Protein AF-A0A671KY14-F1 (afdb_monomer_lite)

Foldseek 3Di:
DPPVVVVVCCVVVPDDLVVLVVVCVVVVHDSVVSVVVVVVLVCLLLVCLVVVPDLVRSLVVVVVVVDDPVVSVVSSVVSVVCSVVSVVVVVVVDPPPPPCPDPVVVVVVVVVVVVVVVVVVVVVVPDPPPDDDDDDD

Secondary structure (DSSP, 8-state):
--THHHHHHHHHH---HHHHHHHHHHHTS-HHHHHHHHHHHHHHHHHHHHTT--HHHHHHHHHTTT--HHHHHHHHHHHHHHHHHHHHHHHHHS--------SHHHHHHHHHHHHHHHHHHHHHHS-----------

pLDDT: mean 71.08, std 20.37, range [34.31, 94.31]

Structure (mmCIF, N/CA/C/O backbone):
data_AF-A0A671KY14-F1
#
_entry.id   AF-A0A671KY14-F1
#
loop_
_atom_site.group_PDB
_atom_site.id
_atom_site.type_symbol
_atom_site.label_atom_id
_atom_site.label_alt_id
_atom_sit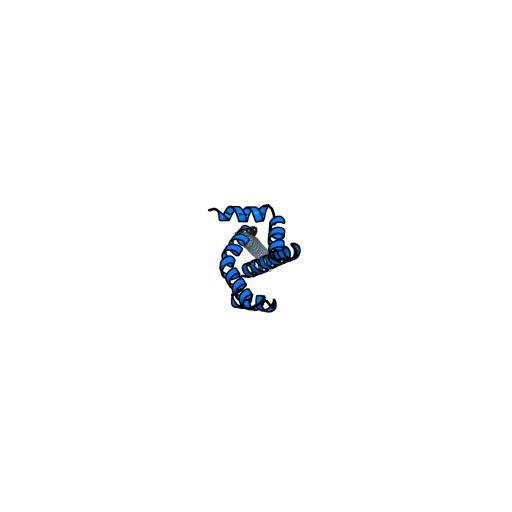e.label_comp_id
_atom_site.label_asym_id
_atom_site.label_entity_id
_atom_site.label_seq_id
_atom_site.pdbx_PDB_ins_code
_atom_site.Cartn_x
_atom_site.Cartn_y
_atom_site.Cartn_z
_atom_site.occupancy
_atom_site.B_iso_or_equiv
_atom_site.auth_seq_id
_atom_site.auth_comp_id
_atom_site.auth_asym_id
_atom_site.auth_atom_id
_atom_site.pdbx_PDB_model_num
ATOM 1 N N . LYS A 1 1 ? 4.293 25.423 -2.081 1.00 40.56 1 LYS A N 1
ATOM 2 C CA . LYS A 1 1 ? 5.334 25.157 -1.047 1.00 40.56 1 LYS A CA 1
ATOM 3 C C . LYS A 1 1 ? 4.771 24.731 0.331 1.00 40.56 1 LYS A C 1
ATOM 5 O O . LYS A 1 1 ? 5.556 24.568 1.251 1.00 40.56 1 LYS A O 1
ATOM 10 N N . HIS A 1 2 ? 3.459 24.491 0.495 1.00 35.91 2 HIS A N 1
ATOM 11 C CA . HIS A 1 2 ? 2.850 24.213 1.811 1.00 35.91 2 HIS A CA 1
ATOM 12 C C . HIS A 1 2 ? 2.781 22.711 2.194 1.00 35.91 2 HIS A C 1
ATOM 14 O O . HIS A 1 2 ? 2.807 22.387 3.375 1.00 35.91 2 HIS A O 1
ATOM 20 N N . ASN A 1 3 ? 2.815 21.782 1.224 1.00 42.28 3 ASN A N 1
ATOM 21 C CA . ASN A 1 3 ? 2.681 20.334 1.487 1.00 42.28 3 ASN A CA 1
ATOM 22 C C . ASN A 1 3 ? 3.943 19.638 2.032 1.00 42.28 3 ASN A C 1
ATOM 24 O O . ASN A 1 3 ? 3.839 18.635 2.732 1.00 42.28 3 ASN A O 1
ATOM 28 N N . HIS A 1 4 ? 5.142 20.172 1.780 1.00 45.16 4 HIS A N 1
ATOM 29 C CA . HIS A 1 4 ? 6.396 19.506 2.170 1.00 45.16 4 HIS A CA 1
ATOM 30 C C . HIS A 1 4 ? 6.639 19.487 3.695 1.00 45.16 4 HIS A C 1
ATOM 32 O O . HIS A 1 4 ? 7.347 18.625 4.221 1.00 45.16 4 HIS A O 1
ATOM 38 N N . ASN A 1 5 ? 6.025 20.422 4.426 1.00 43.94 5 ASN A N 1
ATOM 39 C CA . ASN A 1 5 ? 6.234 20.572 5.867 1.00 43.94 5 ASN A CA 1
ATOM 40 C C . ASN A 1 5 ? 5.407 19.577 6.695 1.00 43.94 5 ASN A C 1
ATOM 42 O O . ASN A 1 5 ? 5.826 19.195 7.787 1.00 43.94 5 ASN A O 1
ATOM 46 N N . HIS A 1 6 ? 4.259 19.126 6.181 1.00 50.31 6 HIS A N 1
ATOM 47 C CA . HIS A 1 6 ? 3.412 18.156 6.878 1.00 50.31 6 HIS A CA 1
ATOM 48 C C . HIS A 1 6 ? 3.996 16.738 6.830 1.00 50.31 6 HIS A C 1
ATOM 50 O O . HIS A 1 6 ? 4.052 16.073 7.864 1.00 50.31 6 HIS A O 1
ATOM 56 N N . TYR A 1 7 ? 4.532 16.323 5.678 1.00 47.06 7 TYR A N 1
ATOM 57 C CA . TYR A 1 7 ? 5.183 15.017 5.507 1.00 47.06 7 TYR A CA 1
ATOM 58 C C . TYR A 1 7 ? 6.389 14.832 6.434 1.00 47.06 7 TYR A C 1
ATOM 60 O O . TYR A 1 7 ? 6.488 13.836 7.149 1.00 47.06 7 TYR A O 1
ATOM 68 N N . ASN A 1 8 ? 7.263 15.841 6.513 1.00 45.41 8 ASN A N 1
ATOM 69 C CA . ASN A 1 8 ? 8.413 15.812 7.421 1.00 45.41 8 ASN A CA 1
ATOM 70 C C . ASN A 1 8 ? 8.008 15.741 8.901 1.00 45.41 8 ASN A C 1
ATOM 72 O O . ASN A 1 8 ? 8.744 15.190 9.717 1.00 45.41 8 ASN A O 1
ATOM 76 N N . LYS A 1 9 ? 6.845 16.291 9.271 1.00 46.91 9 LYS A N 1
ATOM 77 C CA . LYS A 1 9 ? 6.345 16.250 10.650 1.00 46.91 9 LYS A CA 1
ATOM 78 C C . LYS A 1 9 ? 5.817 14.863 11.023 1.00 46.91 9 LYS A C 1
ATOM 80 O O . LYS A 1 9 ? 6.030 14.454 12.158 1.00 46.91 9 LYS A O 1
ATOM 85 N N . PHE A 1 10 ? 5.196 14.147 10.086 1.00 54.25 10 PHE A N 1
ATOM 86 C CA . PHE A 1 10 ? 4.727 12.771 10.291 1.00 54.25 10 PHE A CA 1
ATOM 87 C C . PHE A 1 10 ? 5.904 11.797 10.450 1.00 54.25 10 PHE A C 1
ATOM 89 O O . PHE A 1 10 ? 5.952 11.038 11.412 1.00 54.25 10 PHE A O 1
ATOM 96 N N . LEU A 1 11 ? 6.921 11.919 9.587 1.00 51.75 11 LEU A N 1
ATOM 97 C CA . LEU A 1 11 ? 8.144 11.109 9.666 1.00 51.75 11 LEU A CA 1
ATOM 98 C C . LEU A 1 11 ? 8.949 11.354 10.956 1.00 51.75 11 LEU A C 1
ATOM 100 O O . LEU A 1 11 ? 9.601 10.443 11.450 1.00 51.75 11 LEU A O 1
ATOM 104 N N . LYS A 1 12 ? 8.908 12.574 11.518 1.00 48.09 12 LYS A N 1
ATOM 105 C CA . LYS A 1 12 ? 9.666 12.938 12.732 1.00 48.09 12 LYS A CA 1
ATOM 106 C C . LYS A 1 12 ? 8.915 12.750 14.052 1.00 48.09 12 LYS A C 1
ATOM 108 O O . LYS A 1 12 ? 9.568 12.588 15.076 1.00 48.09 12 LYS A O 1
ATOM 113 N N . LYS A 1 13 ? 7.580 12.856 14.070 1.00 51.62 13 LYS A N 1
ATOM 114 C CA . LYS A 1 13 ? 6.771 12.773 15.307 1.00 51.62 13 LYS A CA 1
ATOM 115 C C . LYS A 1 13 ? 5.987 11.468 15.456 1.00 51.62 13 LYS A C 1
ATOM 117 O O . LYS A 1 13 ? 5.381 11.276 16.504 1.00 51.62 13 LYS A O 1
ATOM 122 N N . GLY A 1 14 ? 6.011 10.590 14.453 1.00 57.28 14 GLY A N 1
ATOM 123 C CA . GLY A 1 14 ? 5.168 9.399 14.428 1.00 57.28 14 GLY A CA 1
ATOM 124 C C . GLY A 1 14 ? 3.694 9.745 14.209 1.00 57.28 14 GLY A C 1
ATOM 125 O O . GLY A 1 14 ? 3.327 10.907 13.997 1.00 57.28 14 GLY A O 1
ATOM 126 N N . SER A 1 15 ? 2.842 8.721 14.231 1.00 64.00 15 SER A N 1
ATOM 127 C CA . SER A 1 15 ? 1.413 8.915 13.999 1.00 64.00 15 SER A CA 1
ATOM 128 C C . SER A 1 15 ? 0.727 9.599 15.188 1.00 64.00 15 SER A C 1
ATOM 130 O O . SER A 1 15 ? 1.041 9.321 16.344 1.00 64.00 15 SER A O 1
ATOM 132 N N . ASN A 1 16 ? -0.198 10.526 14.916 1.00 69.44 16 ASN A N 1
ATOM 133 C CA . ASN A 1 16 ? -0.906 11.283 15.952 1.00 69.44 16 ASN A CA 1
ATOM 134 C C . ASN A 1 16 ? -2.204 10.551 16.350 1.00 69.44 16 ASN A C 1
ATOM 136 O O . ASN A 1 16 ? -3.164 10.605 15.576 1.00 69.44 16 ASN A O 1
ATOM 140 N N . PRO A 1 17 ? -2.289 9.946 17.551 1.00 74.62 17 PRO A N 1
ATOM 141 C CA . PRO A 1 17 ? -3.430 9.118 17.958 1.00 74.62 17 PRO A CA 1
ATOM 142 C C . PRO A 1 17 ? -4.771 9.866 17.928 1.00 74.62 17 PRO A C 1
ATOM 144 O O . PRO A 1 17 ? -5.799 9.284 17.593 1.00 74.62 17 PRO A O 1
ATOM 147 N N . LYS A 1 18 ? -4.763 11.191 18.132 1.00 80.25 18 LYS A N 1
ATOM 148 C CA . LYS A 1 18 ? -5.974 12.029 18.061 1.00 80.25 18 LYS A CA 1
ATOM 149 C C . LYS A 1 18 ? -6.638 12.036 16.679 1.00 80.25 18 LYS A C 1
ATOM 151 O O . LYS A 1 18 ? -7.833 12.300 16.569 1.00 80.25 18 LYS A O 1
ATOM 156 N N . ILE A 1 19 ? -5.868 11.799 15.613 1.00 84.44 19 ILE A N 1
ATOM 157 C CA . ILE A 1 19 ? -6.400 11.736 14.244 1.00 84.44 19 ILE A CA 1
ATOM 158 C C . ILE A 1 19 ? -7.183 10.434 14.056 1.00 84.44 19 ILE A C 1
ATOM 160 O O . ILE A 1 19 ? -8.282 10.464 13.500 1.00 84.44 19 ILE A O 1
ATOM 164 N N . TYR A 1 20 ? -6.655 9.322 14.572 1.00 85.75 20 TYR A N 1
ATOM 165 C CA . TYR A 1 20 ? -7.323 8.024 14.522 1.00 85.75 20 TYR A CA 1
ATOM 166 C C . TYR A 1 20 ? -8.599 8.015 15.358 1.00 85.75 20 TYR A C 1
ATOM 168 O O . TYR A 1 20 ? -9.637 7.611 14.846 1.00 85.75 20 TYR A O 1
ATOM 176 N N . GLU A 1 21 ? -8.575 8.576 16.569 1.00 86.50 21 GLU A N 1
ATOM 177 C CA . GLU A 1 21 ? -9.775 8.739 17.403 1.00 86.50 21 GLU A CA 1
ATOM 178 C C . GLU A 1 21 ? -10.862 9.572 16.701 1.00 86.50 21 GLU A C 1
ATOM 180 O O . GLU A 1 21 ? -12.048 9.230 16.717 1.00 86.50 21 GLU A O 1
ATOM 185 N N . GLY A 1 22 ? -10.465 10.666 16.040 1.00 89.12 22 GLY A N 1
ATOM 186 C CA . GLY A 1 22 ? -11.384 11.520 15.290 1.00 89.12 22 GLY A CA 1
ATOM 187 C C . GLY A 1 22 ? -12.027 10.811 14.094 1.00 89.12 22 GLY A C 1
ATOM 188 O O . GLY A 1 22 ? -13.217 11.007 13.837 1.00 89.12 22 GLY A O 1
ATOM 189 N N . ALA A 1 23 ? -11.262 9.991 13.372 1.00 87.38 23 ALA A N 1
ATOM 190 C CA . ALA A 1 23 ? -11.758 9.184 12.259 1.00 87.38 23 ALA A CA 1
ATOM 191 C C . ALA A 1 23 ? -12.640 8.021 12.743 1.00 87.38 23 ALA A C 1
ATOM 193 O O . ALA A 1 23 ? -13.728 7.823 12.209 1.00 87.38 23 ALA A O 1
ATOM 194 N N . ALA A 1 24 ? -12.225 7.330 13.803 1.00 91.25 24 ALA A N 1
ATOM 195 C CA . ALA A 1 24 ? -12.955 6.238 14.440 1.00 91.25 24 ALA A CA 1
ATOM 196 C C . ALA A 1 24 ? -14.365 6.661 14.857 1.00 91.25 24 ALA A C 1
ATOM 198 O O . ALA A 1 24 ? -15.340 5.988 14.527 1.00 91.25 24 ALA A O 1
ATOM 199 N N . ARG A 1 25 ? -14.500 7.849 15.464 1.00 91.94 25 ARG A N 1
ATOM 200 C CA . ARG A 1 25 ? -15.807 8.410 15.833 1.00 91.94 25 ARG A CA 1
ATOM 201 C C . ARG A 1 25 ? -16.706 8.700 14.627 1.00 91.94 25 ARG A C 1
ATOM 203 O O . ARG A 1 25 ? -17.917 8.566 14.740 1.00 91.94 25 ARG A O 1
ATOM 210 N N . LYS A 1 26 ? -16.141 9.119 13.489 1.00 93.12 26 LYS A N 1
ATOM 211 C CA . LYS A 1 26 ? -16.913 9.397 12.260 1.00 93.12 26 LYS A CA 1
ATOM 212 C C . LYS A 1 26 ? -17.352 8.122 11.548 1.00 93.12 26 LYS A C 1
ATOM 214 O O . LYS A 1 26 ? -18.440 8.084 10.992 1.00 93.12 26 LYS A O 1
ATOM 219 N N . LEU A 1 27 ? -16.485 7.117 11.553 1.00 89.81 27 LEU A N 1
ATOM 220 C CA . LEU A 1 27 ? -16.705 5.827 10.906 1.00 89.81 27 LEU A CA 1
ATOM 221 C C . LEU A 1 27 ? -17.454 4.837 11.811 1.00 89.81 27 LEU A C 1
ATOM 223 O O . LEU A 1 27 ? -17.830 3.767 11.352 1.00 89.81 27 LEU A O 1
ATOM 227 N N . ASN A 1 28 ? -17.682 5.202 13.077 1.00 92.00 28 ASN A N 1
ATOM 228 C CA . ASN A 1 28 ? -18.3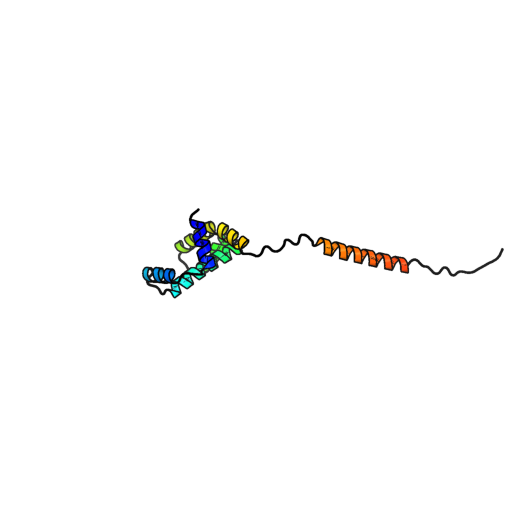02 4.367 14.104 1.00 92.00 28 ASN A CA 1
ATOM 229 C C . ASN A 1 28 ? -17.606 3.001 14.277 1.00 92.00 28 ASN A C 1
ATOM 231 O O . ASN A 1 28 ? -18.249 1.964 14.419 1.00 92.00 28 ASN A O 1
ATOM 235 N N . VAL A 1 29 ? -16.273 3.013 14.253 1.00 93.06 29 VAL A N 1
ATOM 236 C CA . VAL A 1 29 ? -15.402 1.843 14.459 1.00 93.06 29 VAL A CA 1
ATOM 237 C C . VAL A 1 29 ? -14.386 2.144 15.561 1.00 93.06 29 VAL A C 1
ATOM 239 O O . VAL A 1 29 ? -14.286 3.281 16.023 1.00 93.06 29 VAL A O 1
ATOM 242 N N . SER A 1 30 ? -13.615 1.149 16.002 1.00 92.44 30 SER A N 1
ATOM 243 C CA . SER A 1 30 ? -12.562 1.383 16.995 1.00 92.44 30 SER A CA 1
ATOM 244 C C . SER A 1 30 ? -11.387 2.165 16.390 1.00 92.44 30 SER A C 1
ATOM 246 O O . SER A 1 30 ? -11.075 2.049 15.202 1.00 92.44 30 SER A O 1
ATOM 248 N N . SER A 1 31 ? -10.695 2.953 17.221 1.00 88.00 31 SER A N 1
ATOM 249 C CA . SER A 1 31 ? -9.454 3.632 16.809 1.00 88.00 31 SER A CA 1
ATOM 250 C C . SER A 1 31 ? -8.386 2.642 16.356 1.00 88.00 31 SER A C 1
ATOM 252 O O . SER A 1 31 ? -7.612 2.942 15.452 1.00 88.00 31 SER A O 1
ATOM 254 N N . GLU A 1 32 ? -8.376 1.455 16.956 1.00 88.12 32 GLU A N 1
ATOM 255 C CA . GLU A 1 32 ? -7.488 0.362 16.586 1.00 88.12 32 GLU A CA 1
ATOM 256 C C . GLU A 1 32 ? -7.769 -0.136 15.163 1.00 88.12 32 GLU A C 1
ATOM 258 O O . GLU A 1 32 ? -6.837 -0.273 14.375 1.00 88.12 32 GLU A O 1
ATOM 263 N N . SER A 1 33 ? -9.033 -0.334 14.779 1.00 85.75 33 SER A N 1
ATOM 264 C CA . SER A 1 33 ? -9.386 -0.745 13.414 1.00 85.75 33 SER A CA 1
ATOM 265 C C . SER A 1 33 ? -8.988 0.302 12.373 1.00 85.75 33 SER A C 1
ATOM 267 O O . SER A 1 33 ? -8.504 -0.053 11.300 1.00 85.75 33 SER A O 1
ATOM 269 N N . VAL A 1 34 ? -9.136 1.594 12.689 1.00 88.56 34 VAL A N 1
ATOM 270 C CA . VAL A 1 34 ? -8.672 2.678 11.804 1.00 88.56 34 VAL A CA 1
ATOM 271 C C . VAL A 1 34 ? -7.155 2.651 11.663 1.00 88.56 34 VAL A C 1
ATOM 273 O O . VAL A 1 34 ? -6.646 2.773 10.551 1.00 88.56 34 VAL A O 1
ATOM 276 N N . GLN A 1 35 ? -6.434 2.480 12.772 1.00 85.25 35 GLN A N 1
ATOM 277 C CA . GLN A 1 35 ? -4.978 2.410 12.757 1.00 85.25 35 GLN A CA 1
ATOM 278 C C . GLN A 1 35 ? -4.488 1.238 11.898 1.00 85.25 35 GLN A C 1
ATOM 280 O O . GLN A 1 35 ? -3.696 1.460 10.986 1.00 85.25 35 GLN A O 1
ATOM 285 N N . HIS A 1 36 ? -5.014 0.031 12.121 1.00 86.00 36 HIS A N 1
ATOM 286 C CA . HIS A 1 36 ? -4.661 -1.151 11.331 1.00 86.00 36 HIS A CA 1
ATOM 287 C C . HIS A 1 36 ? -4.999 -0.979 9.846 1.00 86.00 36 HIS A C 1
ATOM 289 O O . HIS A 1 36 ? -4.210 -1.366 8.987 1.00 86.00 36 HIS A O 1
ATOM 295 N N . GLY A 1 37 ? -6.136 -0.352 9.526 1.00 86.38 37 GLY A N 1
ATOM 296 C CA . GLY A 1 37 ? -6.499 -0.045 8.142 1.00 86.38 37 GLY A CA 1
ATOM 297 C C . GLY A 1 37 ? -5.494 0.895 7.471 1.00 86.38 37 GLY A C 1
ATOM 298 O O . GLY A 1 37 ? -5.042 0.635 6.358 1.00 86.38 37 GLY A O 1
ATOM 299 N N . VAL A 1 38 ? -5.089 1.964 8.163 1.00 86.94 38 VAL A N 1
ATOM 300 C CA . VAL A 1 38 ? -4.088 2.915 7.654 1.00 86.94 38 VAL A CA 1
ATOM 301 C C . VAL A 1 38 ? -2.717 2.254 7.503 1.00 86.94 38 VAL A C 1
ATOM 303 O O . VAL A 1 38 ? -2.058 2.456 6.484 1.00 86.94 38 VAL A O 1
ATOM 306 N N . GLU A 1 39 ? -2.289 1.450 8.476 1.00 84.31 39 GLU A N 1
ATOM 307 C CA . GLU A 1 39 ? -1.016 0.723 8.427 1.00 84.31 39 GLU A CA 1
ATOM 308 C C . GLU A 1 39 ? -0.990 -0.308 7.293 1.00 84.31 39 GLU A C 1
ATOM 310 O O . GLU A 1 39 ? -0.006 -0.374 6.556 1.00 84.31 39 GLU A O 1
ATOM 315 N N . GLY A 1 40 ? -2.086 -1.045 7.089 1.00 86.94 40 GLY A N 1
ATOM 316 C CA . GLY A 1 40 ? -2.231 -1.993 5.985 1.00 86.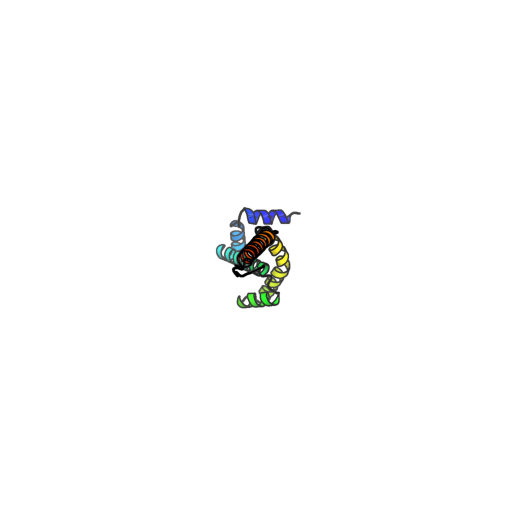94 40 GLY A CA 1
ATOM 317 C C . GLY A 1 40 ? -2.147 -1.315 4.617 1.00 86.94 40 GLY A C 1
ATOM 318 O O . GLY A 1 40 ? -1.395 -1.765 3.753 1.00 86.94 40 GLY A O 1
ATOM 319 N N . LEU A 1 41 ? -2.843 -0.187 4.433 1.00 89.12 41 LEU A N 1
ATOM 320 C CA . LEU A 1 41 ? -2.771 0.602 3.196 1.00 89.12 41 LEU A CA 1
ATOM 321 C C . LEU A 1 41 ? -1.375 1.188 2.968 1.00 89.12 41 LEU A C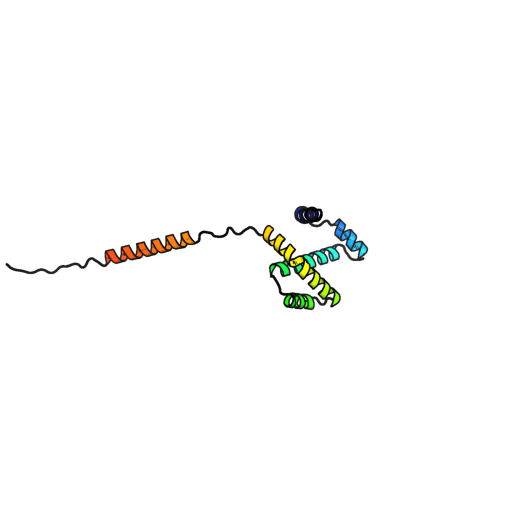 1
ATOM 323 O O . LEU A 1 41 ? -0.854 1.143 1.853 1.00 89.12 41 LEU A O 1
ATOM 327 N N . MET A 1 42 ? -0.748 1.710 4.025 1.00 86.94 42 MET A N 1
ATOM 328 C CA . MET A 1 42 ? 0.618 2.222 3.963 1.00 86.94 42 MET A CA 1
ATOM 329 C C . MET A 1 42 ? 1.592 1.120 3.539 1.00 86.94 42 MET A C 1
ATOM 331 O O . MET A 1 42 ? 2.419 1.351 2.654 1.00 86.94 42 MET A O 1
ATOM 335 N N . TYR A 1 43 ? 1.483 -0.068 4.136 1.00 87.81 43 TYR A N 1
ATOM 336 C CA . TYR A 1 43 ? 2.323 -1.214 3.808 1.00 87.81 43 TYR A CA 1
ATOM 337 C C . TYR A 1 43 ? 2.120 -1.664 2.359 1.00 87.81 43 TYR A C 1
ATOM 339 O O . TYR A 1 43 ? 3.088 -1.709 1.601 1.00 87.81 43 TYR A O 1
ATOM 347 N N . LEU A 1 44 ? 0.870 -1.901 1.945 1.00 90.19 44 LEU A N 1
ATOM 348 C CA . LEU A 1 44 ? 0.521 -2.337 0.591 1.00 90.19 44 LEU A CA 1
ATOM 349 C C . LEU A 1 44 ? 1.105 -1.401 -0.475 1.00 90.19 44 LEU A C 1
ATOM 351 O O . LEU A 1 44 ? 1.794 -1.848 -1.394 1.00 90.19 44 LEU A O 1
ATOM 355 N N . LEU A 1 45 ? 0.863 -0.095 -0.343 1.00 88.75 45 LEU A N 1
ATOM 356 C CA . LEU A 1 45 ? 1.309 0.897 -1.324 1.00 88.75 45 LEU A CA 1
ATOM 357 C C . LEU A 1 45 ? 2.831 1.065 -1.322 1.00 88.75 45 LEU A C 1
ATOM 359 O O . LEU A 1 45 ? 3.434 1.240 -2.386 1.00 88.75 45 LEU A O 1
ATOM 363 N N . THR A 1 46 ? 3.460 0.999 -0.147 1.00 86.06 46 THR A N 1
ATOM 364 C CA . THR A 1 46 ? 4.918 1.121 -0.016 1.00 86.06 46 THR A CA 1
ATOM 365 C C . THR A 1 46 ? 5.625 -0.082 -0.621 1.00 86.06 46 THR A C 1
ATOM 367 O O . THR A 1 46 ? 6.519 0.098 -1.452 1.00 86.06 46 THR A O 1
ATOM 370 N N . GLU A 1 47 ? 5.206 -1.298 -0.269 1.00 88.88 47 GLU A N 1
ATOM 371 C CA . GLU A 1 47 ? 5.837 -2.526 -0.754 1.00 88.88 47 GLU A CA 1
ATOM 372 C C . GLU A 1 47 ? 5.618 -2.687 -2.267 1.00 88.88 47 GLU A C 1
ATOM 374 O O . GLU A 1 47 ? 6.573 -2.934 -3.005 1.00 88.88 47 GLU A O 1
ATOM 379 N N . SER A 1 48 ? 4.415 -2.384 -2.769 1.00 88.75 48 SER A N 1
ATOM 380 C CA . SER A 1 48 ? 4.122 -2.396 -4.215 1.00 88.75 48 SER A CA 1
ATOM 381 C C . SER A 1 48 ? 4.947 -1.371 -4.998 1.00 88.75 48 SER A C 1
ATOM 383 O O . SER A 1 48 ? 5.378 -1.614 -6.130 1.00 88.75 48 SER A O 1
ATOM 385 N N . SER A 1 49 ? 5.193 -0.198 -4.405 1.00 87.88 49 SER A N 1
ATOM 386 C CA . SER A 1 49 ? 6.019 0.848 -5.023 1.00 87.88 49 SER A CA 1
ATOM 387 C C . SER A 1 49 ? 7.499 0.482 -5.029 1.00 87.88 49 SER A C 1
ATOM 389 O O . SER A 1 49 ? 8.195 0.786 -6.002 1.00 87.88 49 SER A O 1
ATOM 391 N N . LYS A 1 50 ? 7.970 -0.173 -3.964 1.00 85.44 50 LYS A N 1
ATOM 392 C CA . LYS A 1 50 ? 9.340 -0.671 -3.806 1.00 85.44 50 LYS A CA 1
ATOM 393 C C . LYS A 1 50 ? 9.652 -1.801 -4.786 1.00 85.44 50 LYS A C 1
ATOM 395 O O . LYS A 1 50 ? 10.723 -1.790 -5.382 1.00 85.44 50 LYS A O 1
ATOM 400 N N . LEU A 1 51 ? 8.711 -2.722 -4.987 1.00 88.00 51 LEU A N 1
ATOM 401 C CA . LEU A 1 51 ? 8.835 -3.845 -5.923 1.00 88.00 51 LEU A CA 1
ATOM 402 C C . LEU A 1 51 ? 8.562 -3.459 -7.384 1.00 88.00 51 LEU A C 1
ATOM 404 O O . LEU A 1 51 ? 8.736 -4.283 -8.276 1.00 88.00 51 LEU A O 1
ATOM 408 N N . THR A 1 52 ? 8.155 -2.212 -7.653 1.00 87.56 52 THR A N 1
ATOM 409 C CA . THR A 1 52 ? 7.816 -1.732 -9.007 1.00 87.56 52 THR A CA 1
ATOM 410 C C . THR A 1 52 ? 6.822 -2.643 -9.733 1.00 87.56 52 THR A C 1
ATOM 412 O O . THR A 1 52 ? 6.958 -2.887 -10.928 1.00 87.56 52 THR A O 1
ATOM 415 N N . ILE A 1 53 ? 5.828 -3.131 -8.989 1.00 90.31 53 ILE A N 1
ATOM 416 C CA . ILE A 1 53 ? 4.803 -4.059 -9.480 1.00 90.31 53 ILE A CA 1
ATOM 417 C C . ILE A 1 53 ? 4.064 -3.443 -10.682 1.00 90.31 53 ILE A C 1
ATOM 419 O O . ILE A 1 53 ? 3.840 -2.226 -10.731 1.00 90.31 53 ILE A O 1
ATOM 423 N N . SER A 1 54 ? 3.732 -4.259 -11.686 1.00 93.12 54 SER A N 1
ATOM 424 C CA . SER A 1 54 ? 2.949 -3.785 -12.829 1.00 93.12 54 SER A CA 1
ATOM 425 C C . SER A 1 54 ? 1.499 -3.492 -12.418 1.00 93.12 54 SER A C 1
ATOM 427 O O . SER A 1 54 ? 1.049 -3.861 -11.339 1.00 93.12 54 SER A O 1
ATOM 429 N N . GLU A 1 55 ? 0.753 -2.787 -13.264 1.00 91.94 55 GLU A N 1
ATOM 430 C CA . GLU A 1 55 ? -0.668 -2.521 -13.006 1.00 91.94 55 GLU A CA 1
ATOM 431 C C . GLU A 1 55 ? -1.489 -3.813 -12.906 1.00 91.94 55 GLU A C 1
ATOM 433 O O . GLU A 1 55 ? -2.290 -3.948 -11.984 1.00 91.94 55 GLU A O 1
ATOM 438 N N . VAL A 1 56 ? -1.223 -4.772 -13.796 1.00 92.75 56 VAL A N 1
ATOM 439 C CA . VAL A 1 56 ? -1.896 -6.078 -13.820 1.00 92.75 56 VAL A CA 1
ATOM 440 C C . VAL A 1 56 ? -1.564 -6.870 -12.557 1.00 92.75 56 VAL A C 1
ATOM 442 O O . VAL A 1 56 ? -2.463 -7.296 -11.841 1.00 92.75 56 VAL A O 1
ATOM 445 N N . ASP A 1 57 ? -0.279 -6.965 -12.211 1.00 92.56 57 ASP A N 1
ATOM 446 C CA . ASP A 1 57 ? 0.156 -7.702 -11.020 1.00 92.56 57 ASP A CA 1
ATOM 447 C C . ASP A 1 57 ? -0.382 -7.067 -9.720 1.00 92.56 57 ASP A C 1
ATOM 449 O O . ASP A 1 57 ? -0.653 -7.761 -8.737 1.00 92.56 57 ASP A O 1
ATOM 453 N N . PHE A 1 58 ? -0.549 -5.738 -9.691 1.00 93.00 58 PHE A N 1
ATOM 454 C CA . PHE A 1 58 ? -1.151 -5.042 -8.554 1.00 93.00 58 PHE A CA 1
ATOM 455 C C . PHE A 1 58 ? -2.648 -5.346 -8.442 1.00 93.00 58 PHE A C 1
ATOM 457 O O . PHE A 1 58 ? -3.123 -5.626 -7.342 1.00 93.00 58 PHE A O 1
ATOM 464 N N . GLN A 1 59 ? -3.384 -5.326 -9.559 1.00 92.50 59 GLN A N 1
ATOM 465 C CA . GLN A 1 59 ? -4.796 -5.718 -9.585 1.00 92.50 59 GLN A CA 1
ATOM 466 C C . GLN A 1 59 ? -4.974 -7.151 -9.076 1.00 92.50 59 GLN A C 1
ATOM 468 O O . GLN A 1 59 ? -5.767 -7.365 -8.160 1.00 92.50 59 GLN A O 1
ATOM 473 N N . ASP A 1 60 ? -4.181 -8.099 -9.578 1.00 91.56 60 ASP A N 1
ATOM 474 C CA . ASP A 1 60 ? -4.223 -9.501 -9.146 1.00 91.56 60 ASP A CA 1
ATOM 475 C C . ASP A 1 60 ? -3.929 -9.650 -7.648 1.00 91.56 60 ASP A C 1
ATOM 477 O O . ASP A 1 60 ? -4.621 -10.380 -6.935 1.00 91.56 60 ASP A O 1
ATOM 481 N N . SER A 1 61 ? -2.953 -8.893 -7.138 1.00 90.44 61 SER A N 1
ATOM 482 C CA . SER A 1 61 ? -2.602 -8.891 -5.712 1.00 90.44 61 SER A CA 1
ATOM 483 C C . SER A 1 61 ? -3.743 -8.383 -4.824 1.00 90.44 61 SER A C 1
ATOM 485 O O . SER A 1 61 ? -3.961 -8.909 -3.732 1.00 90.44 61 SER A O 1
ATOM 487 N N . VAL A 1 62 ? -4.476 -7.360 -5.271 1.00 91.81 62 VAL A N 1
ATOM 488 C CA . VAL A 1 62 ? -5.576 -6.757 -4.503 1.00 91.81 62 VAL A CA 1
ATOM 489 C C . VAL A 1 62 ? -6.870 -7.569 -4.629 1.00 91.81 62 VAL A C 1
ATOM 491 O O . VAL A 1 62 ? -7.630 -7.640 -3.664 1.00 91.81 62 VAL A O 1
ATOM 494 N N . LEU A 1 63 ? -7.104 -8.249 -5.757 1.00 90.50 63 LEU A N 1
ATOM 495 C CA . LEU A 1 63 ? -8.276 -9.114 -5.953 1.00 90.50 63 LEU A CA 1
ATOM 496 C C . LEU A 1 63 ? -8.373 -10.220 -4.889 1.00 90.50 63 LEU A C 1
ATOM 498 O O . LEU A 1 63 ? -9.469 -10.527 -4.418 1.00 90.50 63 LEU A O 1
ATOM 502 N N . VAL A 1 64 ? -7.235 -10.760 -4.442 1.00 90.75 64 VAL A N 1
ATOM 503 C CA . VAL A 1 64 ? -7.166 -11.780 -3.376 1.00 90.75 64 VAL A CA 1
ATOM 504 C C . VAL A 1 64 ? -7.692 -11.262 -2.028 1.00 90.75 64 VAL A C 1
ATOM 506 O O . VAL A 1 64 ? -8.128 -12.053 -1.194 1.00 90.75 64 VAL A O 1
ATOM 509 N N . LEU A 1 65 ? -7.708 -9.943 -1.810 1.00 88.06 65 LEU A N 1
ATOM 510 C CA . LEU A 1 65 ? -8.183 -9.329 -0.564 1.00 88.06 65 LEU A CA 1
ATOM 511 C C . LEU A 1 65 ? -9.718 -9.308 -0.446 1.00 88.06 65 LEU A C 1
ATOM 513 O O . LEU A 1 65 ? -10.237 -9.001 0.626 1.00 88.06 65 LEU A O 1
ATOM 517 N N . GLY A 1 66 ? -10.449 -9.643 -1.518 1.00 89.06 66 GLY A N 1
ATOM 518 C CA . GLY A 1 66 ? -11.911 -9.772 -1.492 1.00 89.06 66 GLY A CA 1
ATOM 519 C C . GLY A 1 66 ? -12.667 -8.446 -1.345 1.00 89.06 66 GLY A C 1
ATOM 520 O O . GLY A 1 66 ? -13.815 -8.433 -0.905 1.00 89.06 66 GLY A O 1
ATOM 521 N N . PHE A 1 67 ? -12.030 -7.325 -1.682 1.00 90.56 67 PHE A N 1
ATOM 522 C CA . PHE A 1 67 ? -12.664 -6.009 -1.706 1.00 90.56 67 PHE A CA 1
ATOM 523 C C . PHE A 1 67 ? -13.607 -5.840 -2.905 1.00 90.56 67 PHE A C 1
ATOM 525 O O . PHE A 1 67 ? -13.529 -6.576 -3.891 1.00 90.56 67 PHE A O 1
ATOM 532 N N . SER A 1 68 ? -14.491 -4.840 -2.830 1.00 92.25 68 SER A N 1
ATOM 533 C CA . SER A 1 68 ? -15.362 -4.485 -3.952 1.00 92.25 68 SER A CA 1
ATOM 534 C C . SER A 1 68 ? -14.554 -3.995 -5.157 1.00 92.25 68 SER A C 1
ATOM 536 O O . SER A 1 68 ? -13.472 -3.426 -5.015 1.00 92.25 68 SER A O 1
ATOM 538 N N . GLU A 1 69 ? -15.111 -4.169 -6.355 1.00 90.50 69 GLU A N 1
ATOM 539 C CA . GLU A 1 69 ? -14.477 -3.736 -7.606 1.00 90.50 69 GLU A CA 1
ATOM 540 C C . GLU A 1 69 ? -14.185 -2.226 -7.618 1.00 90.50 69 GLU A C 1
ATOM 542 O O . GLU A 1 69 ? -13.106 -1.802 -8.025 1.00 90.50 69 GLU A O 1
ATOM 547 N N . GLU A 1 70 ? -15.100 -1.420 -7.070 1.00 93.12 70 GLU A N 1
ATOM 548 C CA . GLU A 1 70 ? -14.913 0.025 -6.895 1.00 93.12 70 GLU A CA 1
ATOM 549 C C . GLU A 1 70 ? -13.698 0.347 -6.011 1.00 93.12 70 GLU A C 1
ATOM 551 O O . GLU A 1 70 ? -12.885 1.209 -6.352 1.00 93.12 70 GLU A O 1
ATOM 556 N N . LEU A 1 71 ? -13.532 -0.371 -4.894 1.00 91.19 71 LEU A N 1
ATOM 557 C CA . LEU A 1 71 ? -12.401 -0.158 -3.994 1.00 91.19 71 LEU A CA 1
ATOM 558 C C . LEU A 1 71 ? -11.084 -0.612 -4.638 1.00 91.19 71 LEU A C 1
ATOM 560 O O . LEU A 1 71 ? -10.068 0.062 -4.481 1.00 91.19 71 LEU A O 1
ATOM 564 N N . ASN A 1 72 ? -11.103 -1.700 -5.410 1.00 92.62 72 ASN A N 1
ATOM 565 C CA . ASN A 1 72 ? -9.935 -2.178 -6.154 1.00 92.62 72 ASN A CA 1
ATOM 566 C C . ASN A 1 72 ? -9.488 -1.163 -7.209 1.00 92.62 72 ASN A C 1
ATOM 568 O O . ASN A 1 72 ? -8.297 -0.859 -7.306 1.00 92.62 72 ASN A O 1
ATOM 572 N N . ALA A 1 73 ? -10.438 -0.585 -7.948 1.00 92.31 73 ALA A N 1
ATOM 573 C CA . ALA A 1 73 ? -10.163 0.474 -8.913 1.00 92.31 73 ALA A CA 1
ATOM 574 C C . ALA A 1 73 ? -9.570 1.719 -8.231 1.00 92.31 73 ALA A C 1
ATOM 576 O O . ALA A 1 73 ? -8.578 2.276 -8.709 1.00 92.31 73 ALA A O 1
ATOM 577 N N . LEU A 1 74 ? -10.114 2.111 -7.075 1.00 94.31 74 LEU A N 1
ATOM 578 C CA . LEU A 1 74 ? -9.600 3.239 -6.298 1.00 94.31 74 LEU A CA 1
ATOM 579 C C . LEU A 1 74 ? -8.179 2.982 -5.769 1.00 94.31 74 LEU A C 1
ATOM 581 O O . LEU A 1 74 ? -7.326 3.868 -5.834 1.00 94.31 74 LEU A O 1
ATOM 585 N N . LEU A 1 75 ? -7.902 1.774 -5.270 1.00 93.56 75 LEU A N 1
ATOM 586 C CA . LEU A 1 75 ? -6.570 1.381 -4.798 1.00 93.56 75 LEU A CA 1
ATOM 587 C C . LEU A 1 75 ? -5.544 1.397 -5.929 1.00 93.56 75 LEU A C 1
ATOM 589 O O . LEU A 1 75 ? -4.422 1.872 -5.733 1.00 93.56 75 LEU A O 1
ATOM 593 N N . LEU A 1 76 ? -5.929 0.924 -7.113 1.00 93.62 76 LEU A N 1
ATOM 594 C CA . LEU A 1 76 ? -5.072 0.973 -8.287 1.00 93.62 76 LEU A CA 1
ATOM 595 C C . LEU A 1 76 ? -4.771 2.413 -8.706 1.00 93.62 76 LEU A C 1
ATOM 597 O O . LEU A 1 76 ? -3.608 2.754 -8.938 1.00 93.62 76 LEU A O 1
ATOM 601 N N . GLN A 1 77 ? -5.792 3.268 -8.765 1.00 94.06 77 GLN A N 1
ATOM 602 C CA . GLN A 1 77 ? -5.608 4.682 -9.082 1.00 94.06 77 GLN A CA 1
ATOM 603 C C . GLN A 1 77 ? -4.637 5.336 -8.090 1.00 94.06 77 GLN A C 1
ATOM 605 O O . GLN A 1 77 ? -3.657 5.970 -8.493 1.00 94.06 77 GLN A O 1
ATOM 610 N N . LEU A 1 78 ? -4.854 5.109 -6.792 1.00 92.38 78 LEU A N 1
ATOM 611 C CA . LEU A 1 78 ? -3.999 5.631 -5.732 1.00 92.38 78 LEU A CA 1
ATOM 612 C C . LEU A 1 78 ? -2.549 5.143 -5.881 1.00 92.38 78 LEU A C 1
ATOM 614 O O . LEU A 1 78 ? -1.613 5.932 -5.728 1.00 92.38 78 LEU A O 1
ATOM 618 N N . TYR A 1 79 ? -2.346 3.869 -6.225 1.00 92.12 79 TYR A N 1
ATOM 619 C CA . TYR A 1 79 ? -1.023 3.318 -6.507 1.00 92.12 79 TYR A CA 1
ATOM 620 C C . TYR A 1 79 ? -0.348 4.023 -7.694 1.00 92.12 79 TYR A C 1
ATOM 622 O O . TYR A 1 79 ? 0.793 4.482 -7.575 1.00 92.12 79 TYR A O 1
ATOM 630 N N . LEU A 1 80 ? -1.033 4.153 -8.832 1.00 91.69 80 LEU A N 1
ATOM 631 C CA . LEU A 1 80 ? -0.463 4.738 -10.050 1.00 91.69 80 LEU A CA 1
ATOM 632 C C . LEU A 1 80 ? -0.068 6.208 -9.873 1.00 91.69 80 LEU A C 1
ATOM 634 O O . LEU A 1 80 ? 0.994 6.616 -10.364 1.00 91.69 80 LEU A O 1
ATOM 638 N N . GLU A 1 81 ? -0.882 6.972 -9.145 1.00 91.56 81 GLU A N 1
ATOM 639 C CA . GLU A 1 81 ? -0.638 8.381 -8.833 1.00 91.56 81 GLU A CA 1
ATOM 640 C C . GLU A 1 81 ? 0.560 8.559 -7.887 1.00 91.56 81 GLU A C 1
ATOM 642 O O . GLU A 1 81 ? 1.427 9.403 -8.128 1.00 91.56 81 GLU A O 1
ATOM 647 N N . ASN A 1 82 ? 0.663 7.727 -6.844 1.00 87.62 82 ASN A N 1
ATOM 648 C CA . ASN A 1 82 ? 1.604 7.955 -5.742 1.00 87.62 82 ASN A CA 1
ATOM 649 C C . ASN A 1 82 ? 2.915 7.157 -5.852 1.00 87.62 82 ASN A C 1
ATOM 651 O O . ASN A 1 82 ? 3.919 7.548 -5.250 1.00 87.62 82 ASN A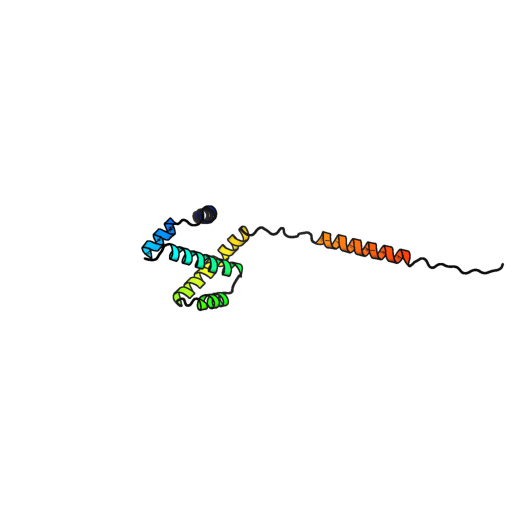 O 1
ATOM 655 N N . ARG A 1 83 ? 2.982 6.085 -6.659 1.00 87.38 83 ARG A N 1
ATOM 656 C CA . ARG A 1 83 ? 4.171 5.204 -6.747 1.00 87.38 83 ARG A CA 1
ATOM 657 C C . ARG A 1 83 ? 5.475 5.937 -7.060 1.00 87.38 83 ARG A C 1
ATOM 659 O O . ARG A 1 83 ? 6.543 5.531 -6.606 1.00 87.38 83 ARG A O 1
ATOM 666 N N . LYS A 1 84 ? 5.420 7.019 -7.848 1.00 85.69 84 LYS A N 1
ATOM 667 C CA . LYS A 1 84 ? 6.608 7.824 -8.185 1.00 85.69 84 LYS A CA 1
ATOM 668 C C . LYS A 1 84 ? 7.120 8.594 -6.968 1.00 85.69 84 LYS A C 1
ATOM 670 O O . LYS A 1 84 ? 8.323 8.585 -6.719 1.00 85.69 84 LYS A O 1
ATOM 675 N N . GLU A 1 85 ? 6.220 9.225 -6.219 1.00 84.31 85 GLU A N 1
ATOM 676 C CA . GLU A 1 85 ? 6.557 9.982 -5.010 1.00 84.31 85 GLU A CA 1
ATOM 677 C C . GLU A 1 85 ? 7.075 9.053 -3.910 1.00 84.31 85 GLU A C 1
ATOM 679 O O . GLU A 1 85 ? 8.142 9.303 -3.348 1.00 84.31 85 GLU A O 1
ATOM 684 N N . VAL A 1 86 ? 6.393 7.927 -3.676 1.00 84.00 86 VAL A N 1
ATOM 685 C CA . VAL A 1 86 ? 6.815 6.919 -2.692 1.00 84.00 86 VAL A CA 1
ATOM 686 C C . VAL A 1 86 ? 8.230 6.428 -2.995 1.00 84.00 86 VAL A C 1
ATOM 688 O O . VAL A 1 86 ? 9.081 6.432 -2.108 1.00 84.00 86 VAL A O 1
ATOM 691 N N . ARG A 1 87 ? 8.548 6.104 -4.256 1.00 83.62 87 ARG A N 1
ATOM 692 C CA . ARG A 1 87 ? 9.918 5.720 -4.640 1.00 83.62 87 ARG A CA 1
ATOM 693 C C . ARG A 1 87 ? 10.940 6.831 -4.429 1.00 83.62 87 ARG A C 1
ATOM 695 O O . ARG A 1 87 ? 12.035 6.543 -3.963 1.00 83.62 87 ARG A O 1
ATOM 702 N N . GLN A 1 88 ? 10.605 8.081 -4.749 1.00 83.31 88 GLN A N 1
ATOM 703 C CA . GLN A 1 88 ? 11.502 9.218 -4.508 1.00 83.31 88 GLN A CA 1
ATOM 704 C C . GLN A 1 88 ? 11.783 9.436 -3.017 1.00 83.31 88 GLN A C 1
ATOM 706 O O . GLN A 1 88 ? 12.862 9.900 -2.650 1.00 83.31 88 GLN A O 1
ATOM 711 N N . ILE A 1 89 ? 10.812 9.147 -2.152 1.00 81.62 89 ILE A N 1
ATOM 712 C CA . ILE A 1 89 ? 10.985 9.205 -0.700 1.00 81.62 89 ILE A CA 1
ATOM 713 C C . ILE A 1 89 ? 11.843 8.024 -0.236 1.00 81.62 89 ILE A C 1
ATOM 715 O O . ILE A 1 89 ? 12.835 8.238 0.458 1.00 81.62 89 ILE A O 1
ATOM 719 N N . LEU A 1 90 ? 11.535 6.803 -0.684 1.00 77.62 90 LEU A N 1
ATOM 720 C CA . LEU A 1 90 ? 12.320 5.605 -0.375 1.00 77.62 90 LEU A CA 1
ATOM 721 C C . LEU A 1 90 ? 13.783 5.744 -0.818 1.00 77.62 90 LEU A C 1
ATOM 723 O O . LEU A 1 90 ? 14.678 5.401 -0.053 1.00 77.62 90 LEU A O 1
ATOM 727 N N . SER A 1 91 ? 14.055 6.322 -1.992 1.00 79.31 91 SER A N 1
ATOM 728 C CA . SER A 1 91 ? 15.426 6.546 -2.472 1.00 79.31 91 SER A CA 1
ATOM 729 C C . SER A 1 91 ? 16.206 7.560 -1.632 1.00 79.31 91 SER A C 1
ATOM 731 O O . SER A 1 91 ? 17.428 7.516 -1.610 1.00 79.31 91 SER A O 1
ATOM 733 N N . LYS A 1 92 ? 15.516 8.493 -0.961 1.00 78.12 92 LYS A N 1
ATOM 734 C CA . LYS A 1 92 ? 16.134 9.458 -0.033 1.00 78.12 92 LYS A CA 1
ATOM 735 C C . LYS A 1 92 ? 16.360 8.869 1.360 1.00 78.12 92 LYS A C 1
ATOM 737 O O . LYS A 1 92 ? 17.187 9.389 2.100 1.00 78.12 92 LYS A O 1
ATOM 742 N N . LEU A 1 93 ? 15.585 7.847 1.726 1.00 67.75 93 LEU A N 1
ATOM 743 C CA . LEU A 1 93 ? 15.650 7.163 3.019 1.00 67.75 93 LEU A CA 1
ATOM 744 C C . LEU A 1 93 ? 16.607 5.967 3.002 1.00 67.75 93 LEU A C 1
ATOM 746 O O . LEU A 1 93 ? 17.163 5.623 4.042 1.00 67.75 93 LEU A O 1
ATOM 750 N N . ALA A 1 94 ? 16.807 5.337 1.843 1.00 62.97 94 ALA A N 1
ATOM 751 C CA . ALA A 1 94 ? 17.820 4.310 1.680 1.00 62.97 94 ALA A CA 1
ATOM 752 C C . ALA A 1 94 ? 19.211 4.941 1.874 1.00 62.97 94 ALA A C 1
ATOM 754 O O . ALA A 1 94 ? 19.489 5.979 1.264 1.00 62.97 94 ALA A O 1
ATOM 755 N N . PRO A 1 95 ? 20.102 4.348 2.692 1.00 55.81 95 PRO A N 1
ATOM 756 C CA . PRO A 1 95 ? 21.490 4.776 2.703 1.00 55.81 95 PRO A CA 1
ATOM 757 C C . PRO A 1 95 ? 22.008 4.650 1.273 1.00 55.81 95 PRO A C 1
ATOM 759 O O . PRO A 1 95 ? 21.859 3.594 0.653 1.00 55.81 95 PRO A O 1
ATOM 762 N N . SER A 1 96 ? 22.584 5.725 0.729 1.00 50.12 96 SER A N 1
ATOM 763 C CA . SER A 1 96 ? 23.339 5.616 -0.511 1.00 50.12 96 SER A CA 1
ATOM 764 C C . SER A 1 96 ? 24.395 4.551 -0.260 1.00 50.12 96 SER A C 1
ATOM 766 O O . SER A 1 96 ? 25.322 4.781 0.521 1.00 50.12 96 SER A O 1
ATOM 768 N N . LEU A 1 97 ? 24.240 3.375 -0.868 1.00 46.25 97 LEU A N 1
ATOM 769 C CA . LEU A 1 97 ? 25.339 2.433 -0.939 1.00 46.25 97 LEU A CA 1
ATOM 770 C C . LEU A 1 97 ? 26.486 3.250 -1.545 1.00 46.25 97 LEU A C 1
ATOM 772 O O . LEU A 1 97 ? 26.262 3.866 -2.598 1.00 46.25 97 LEU A O 1
ATOM 776 N N . PRO A 1 98 ? 27.654 3.382 -0.886 1.00 50.91 98 PRO A N 1
ATOM 777 C CA . PRO A 1 98 ? 28.789 3.983 -1.556 1.00 50.91 98 PRO A CA 1
ATOM 778 C C . PRO A 1 98 ? 28.924 3.212 -2.862 1.00 50.91 98 PRO A C 1
ATOM 780 O O . PRO A 1 98 ? 29.053 1.987 -2.850 1.00 50.91 98 PRO A O 1
ATOM 783 N N . HIS A 1 99 ? 28.759 3.912 -3.987 1.00 45.66 99 HIS A N 1
ATOM 784 C CA . HIS A 1 99 ? 29.015 3.313 -5.282 1.00 45.66 99 HIS A CA 1
ATOM 785 C C . HIS A 1 99 ? 30.436 2.779 -5.160 1.00 45.66 99 HIS A C 1
ATOM 787 O O . HIS A 1 99 ? 31.350 3.560 -4.886 1.00 45.66 99 HIS A O 1
ATOM 793 N N . TYR A 1 100 ? 30.614 1.460 -5.239 1.00 42.50 100 TYR A N 1
ATOM 794 C CA . TYR A 1 100 ? 31.936 0.853 -5.253 1.00 42.50 100 TYR A CA 1
ATOM 795 C C . TYR A 1 100 ? 32.618 1.347 -6.531 1.00 42.50 100 TYR A C 1
ATOM 797 O O . TYR A 1 100 ? 32.558 0.709 -7.573 1.00 42.50 100 TYR A O 1
ATOM 805 N N . HIS A 1 101 ? 33.237 2.524 -6.470 1.00 47.97 101 HIS A N 1
ATOM 806 C CA . HIS A 1 101 ? 33.983 3.111 -7.576 1.00 47.97 101 HIS A CA 1
ATOM 807 C C . HIS A 1 101 ? 35.390 2.520 -7.672 1.00 47.97 101 HIS A C 1
ATOM 809 O O . HIS A 1 101 ? 36.271 3.066 -8.323 1.00 47.97 101 HIS A O 1
ATOM 815 N N . ASN A 1 102 ? 35.641 1.417 -6.975 1.00 50.69 102 ASN A N 1
ATOM 816 C CA . ASN A 1 102 ? 36.929 0.774 -7.013 1.00 50.69 102 ASN A CA 1
ATOM 817 C C . ASN A 1 102 ? 36.762 -0.696 -6.620 1.00 50.69 102 ASN A C 1
ATOM 819 O O . ASN A 1 102 ? 36.842 -1.061 -5.449 1.00 50.69 102 ASN A O 1
ATOM 823 N N . LEU A 1 103 ? 36.446 -1.538 -7.603 1.00 49.62 103 LEU A N 1
ATOM 824 C CA . LEU A 1 103 ? 36.853 -2.947 -7.588 1.00 49.62 103 LEU A CA 1
ATOM 825 C C . LEU A 1 103 ? 38.154 -3.146 -8.389 1.00 49.62 103 LEU A C 1
ATOM 827 O O . LEU A 1 103 ? 38.731 -4.227 -8.330 1.00 49.62 103 LEU A O 1
ATOM 831 N N . GLU A 1 104 ? 38.659 -2.099 -9.059 1.00 53.22 104 GLU A N 1
ATOM 832 C CA . GLU A 1 104 ? 39.942 -2.094 -9.779 1.00 53.22 104 GLU A CA 1
ATOM 833 C C . GLU A 1 104 ? 41.107 -2.464 -8.847 1.00 53.22 104 GLU A C 1
ATOM 835 O O . GLU A 1 104 ? 41.961 -3.261 -9.219 1.00 53.22 104 GLU A O 1
ATOM 840 N N . TRP A 1 105 ? 41.096 -2.016 -7.582 1.00 50.38 105 TRP A N 1
ATOM 841 C CA . TRP A 1 105 ? 42.140 -2.393 -6.615 1.00 50.38 105 TRP A CA 1
ATOM 842 C C . TRP A 1 105 ? 42.184 -3.896 -6.307 1.00 50.38 105 TRP A C 1
ATOM 844 O O . TRP A 1 105 ? 43.241 -4.411 -5.944 1.00 50.38 105 TRP A O 1
ATOM 854 N N . ARG A 1 106 ? 41.061 -4.620 -6.444 1.00 51.78 106 ARG A N 1
ATOM 855 C CA . ARG A 1 106 ? 41.057 -6.085 -6.299 1.00 51.78 106 ARG A CA 1
ATOM 856 C C . ARG A 1 106 ? 41.586 -6.770 -7.551 1.00 51.78 106 ARG A C 1
ATOM 858 O O . ARG A 1 106 ? 42.242 -7.802 -7.423 1.00 51.78 106 ARG A O 1
ATOM 865 N N . LEU A 1 107 ? 41.358 -6.181 -8.725 1.00 54.28 107 LEU A N 1
ATOM 866 C CA . LEU A 1 107 ? 41.918 -6.682 -9.975 1.00 54.28 107 LEU A CA 1
ATOM 867 C C . LEU A 1 107 ? 43.438 -6.481 -10.014 1.00 54.28 107 LEU A C 1
ATOM 869 O O . LEU A 1 107 ? 44.164 -7.439 -10.250 1.00 54.28 107 LEU A O 1
ATOM 873 N N . ASP A 1 108 ? 43.932 -5.286 -9.687 1.00 54.72 108 ASP A N 1
ATOM 874 C CA . ASP A 1 108 ? 45.362 -4.962 -9.752 1.00 54.72 108 ASP A CA 1
ATOM 875 C C . ASP A 1 108 ? 46.212 -5.776 -8.770 1.00 54.72 108 ASP A C 1
ATOM 877 O O . ASP A 1 108 ? 47.328 -6.184 -9.099 1.00 54.72 108 ASP A O 1
ATOM 881 N N . VAL A 1 109 ? 45.698 -6.058 -7.568 1.00 56.75 109 VAL A N 1
ATOM 882 C CA . VAL A 1 109 ? 46.400 -6.916 -6.599 1.00 56.75 109 VAL A CA 1
ATOM 883 C C . VAL A 1 109 ? 46.429 -8.365 -7.085 1.00 56.75 109 VAL A C 1
ATOM 885 O O . VAL A 1 109 ? 47.472 -9.013 -6.998 1.00 56.75 109 VAL A O 1
ATOM 888 N N . GLN A 1 110 ? 45.329 -8.870 -7.649 1.00 55.00 110 GLN A N 1
ATOM 889 C CA . GLN A 1 110 ? 45.256 -10.251 -8.128 1.00 55.00 110 GLN A CA 1
ATOM 890 C C . GLN A 1 110 ? 46.058 -10.470 -9.419 1.00 55.00 110 GLN A C 1
ATOM 892 O O . GLN A 1 110 ? 46.747 -11.482 -9.545 1.00 55.00 110 GLN A O 1
ATOM 897 N N . VAL A 1 111 ? 46.056 -9.501 -10.336 1.00 58.69 111 VAL A N 1
ATOM 898 C CA . VAL A 1 111 ? 46.881 -9.512 -11.553 1.00 58.69 111 VAL A CA 1
ATOM 899 C C . VAL A 1 111 ? 48.364 -9.401 -11.194 1.00 58.69 111 VAL A C 1
ATOM 901 O O . VAL A 1 111 ? 49.171 -10.163 -11.720 1.00 58.69 111 VAL A O 1
ATOM 904 N N . ARG A 1 112 ? 48.746 -8.543 -10.237 1.00 53.44 112 ARG A N 1
ATOM 905 C CA . ARG A 1 112 ? 50.145 -8.423 -9.791 1.00 53.44 112 ARG A CA 1
ATOM 906 C C . ARG A 1 112 ? 50.649 -9.669 -9.065 1.00 53.44 112 ARG A C 1
ATOM 908 O O . ARG A 1 112 ? 51.787 -10.057 -9.305 1.00 53.44 112 ARG A O 1
ATOM 915 N N . LEU A 1 113 ? 49.817 -10.306 -8.234 1.00 56.41 113 LEU A N 1
ATOM 916 C CA . LEU A 1 113 ? 50.131 -11.599 -7.612 1.00 56.41 113 LEU A CA 1
ATOM 917 C C . LEU A 1 113 ? 50.261 -12.705 -8.667 1.00 56.41 113 LEU A C 1
ATOM 919 O O . LEU A 1 113 ? 51.213 -13.474 -8.638 1.00 56.41 113 LEU A O 1
ATOM 923 N N . SER A 1 114 ? 49.353 -12.768 -9.641 1.00 56.53 114 SER A N 1
ATOM 924 C CA . SER A 1 114 ? 49.439 -13.764 -10.715 1.00 56.53 114 SER A CA 1
ATOM 925 C C . SER A 1 114 ? 50.708 -13.594 -11.556 1.00 56.53 114 SER A C 1
ATOM 927 O O . SER A 1 114 ? 51.366 -14.584 -11.863 1.00 56.53 114 SER A O 1
ATOM 929 N N . LEU A 1 115 ? 51.078 -12.351 -11.889 1.00 57.06 115 LEU A N 1
ATOM 930 C CA . LEU A 1 115 ? 52.286 -12.035 -12.659 1.00 57.06 115 LEU A CA 1
ATOM 931 C C . LEU A 1 115 ? 53.580 -12.291 -11.865 1.00 57.06 115 LEU A C 1
ATOM 933 O O . LEU A 1 115 ? 54.592 -12.699 -12.441 1.00 57.06 115 LEU A O 1
ATOM 937 N N . SER A 1 116 ? 53.580 -12.080 -10.545 1.00 57.88 116 SER A N 1
ATOM 938 C CA . SER A 1 116 ? 54.738 -12.396 -9.695 1.00 57.88 116 SER A CA 1
ATOM 939 C C . SER A 1 116 ? 54.893 -13.899 -9.443 1.00 57.88 116 SER A C 1
ATOM 941 O O . SER A 1 116 ? 56.017 -14.398 -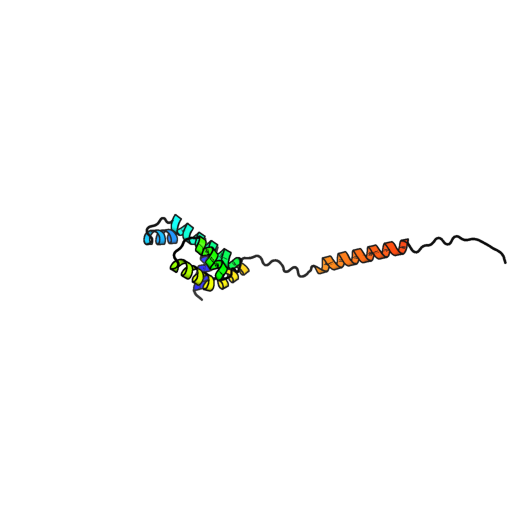9.399 1.00 57.88 116 SER A O 1
ATOM 943 N N . HIS A 1 117 ? 53.791 -14.649 -9.355 1.00 55.59 117 HIS A N 1
ATOM 944 C CA . HIS A 1 117 ? 53.834 -16.108 -9.257 1.00 55.59 117 HIS A CA 1
ATOM 945 C C . HIS A 1 117 ? 54.353 -16.764 -10.544 1.00 55.59 117 HIS A C 1
ATOM 947 O O . HIS A 1 117 ? 55.200 -17.650 -10.455 1.00 55.59 117 HIS A O 1
ATOM 953 N N . SER A 1 118 ? 53.939 -16.298 -11.728 1.00 54.00 118 SER A N 1
ATOM 954 C CA . SER A 1 118 ? 54.420 -16.849 -13.006 1.00 54.00 118 SER A CA 1
ATOM 955 C C . SER A 1 118 ? 55.890 -16.521 -13.301 1.00 54.00 118 SER A C 1
ATOM 957 O O . SER A 1 118 ? 56.583 -17.305 -13.943 1.00 54.00 118 SER A O 1
ATOM 959 N N . THR A 1 119 ? 56.401 -15.385 -12.813 1.00 50.50 119 THR A N 1
ATOM 960 C CA . THR A 1 119 ? 57.806 -14.982 -13.029 1.00 50.50 119 THR A CA 1
ATOM 961 C C . THR A 1 119 ? 58.793 -15.678 -12.088 1.00 50.50 119 THR A C 1
ATOM 963 O O . THR A 1 119 ? 59.955 -15.860 -12.454 1.00 50.50 119 THR A O 1
ATOM 966 N N . LEU A 1 120 ? 58.351 -16.115 -10.902 1.00 46.66 120 LEU A N 1
ATOM 967 C CA . LEU A 1 120 ? 59.167 -16.931 -9.995 1.00 46.66 120 LEU A CA 1
ATOM 968 C C . LEU A 1 120 ? 59.239 -18.400 -10.433 1.00 46.66 120 LEU A C 1
ATOM 970 O O . LEU A 1 120 ? 60.281 -19.030 -10.251 1.00 46.66 120 LEU A O 1
ATOM 974 N N . THR A 1 121 ? 58.181 -18.938 -11.046 1.00 45.28 121 THR A N 1
ATOM 975 C CA . THR A 1 121 ? 58.177 -20.322 -11.546 1.00 45.28 121 THR A CA 1
ATOM 976 C C . THR A 1 121 ? 59.013 -20.500 -12.811 1.00 45.28 121 THR A C 1
ATOM 978 O O . THR A 1 121 ? 59.696 -21.512 -12.927 1.00 45.28 121 THR A O 1
ATOM 981 N N . ASP A 1 122 ? 59.061 -19.511 -13.711 1.00 44.16 122 ASP A N 1
ATOM 982 C CA . ASP A 1 122 ? 59.904 -19.599 -14.917 1.00 44.16 122 ASP A CA 1
ATOM 983 C C . ASP A 1 122 ? 61.405 -19.511 -14.597 1.00 44.16 122 ASP A C 1
ATOM 985 O O . ASP A 1 122 ? 62.217 -20.224 -15.187 1.00 44.16 122 ASP A O 1
ATOM 989 N N . ARG A 1 123 ? 61.802 -18.706 -13.600 1.00 41.03 123 ARG A N 1
ATOM 990 C CA . ARG A 1 123 ? 63.222 -18.560 -13.226 1.00 41.03 123 ARG A CA 1
ATOM 991 C C . ARG A 1 123 ? 63.819 -19.757 -12.485 1.00 41.03 123 ARG A C 1
ATOM 993 O O . ARG A 1 123 ? 65.041 -19.845 -12.400 1.00 41.03 123 ARG A O 1
ATOM 1000 N N . LEU A 1 124 ? 62.997 -20.666 -11.959 1.00 44.69 124 LEU A N 1
ATOM 1001 C CA . LEU A 1 124 ? 63.474 -21.909 -11.340 1.00 44.69 124 LEU A CA 1
ATOM 1002 C C . LEU A 1 124 ? 63.532 -23.085 -12.330 1.00 44.69 124 LEU A C 1
ATOM 1004 O O . LEU A 1 124 ? 64.202 -24.072 -12.039 1.00 44.69 124 LEU A O 1
ATOM 1008 N N . ILE A 1 125 ? 62.885 -22.979 -13.499 1.00 51.69 125 ILE A N 1
ATOM 1009 C CA . ILE A 1 125 ? 62.867 -24.037 -14.525 1.00 51.69 125 ILE A CA 1
ATOM 1010 C C . ILE A 1 125 ? 63.948 -23.801 -15.600 1.00 51.69 125 ILE A C 1
ATOM 1012 O O . ILE A 1 125 ? 64.424 -24.754 -16.214 1.00 51.69 125 ILE A O 1
ATOM 1016 N N . THR A 1 126 ? 64.445 -22.570 -15.777 1.00 45.47 126 THR A N 1
ATOM 1017 C CA . THR A 1 126 ? 65.568 -22.277 -16.688 1.00 45.47 126 THR A CA 1
ATOM 1018 C C . THR A 1 126 ? 66.927 -22.318 -15.980 1.00 45.47 126 THR A C 1
ATOM 1020 O O . THR A 1 126 ? 67.646 -21.325 -15.935 1.00 45.47 126 THR A O 1
ATOM 1023 N N . ASN A 1 127 ? 67.300 -23.461 -15.414 1.00 45.00 127 ASN A N 1
ATOM 1024 C CA . ASN A 1 127 ? 68.711 -23.783 -15.192 1.00 45.00 127 ASN A CA 1
ATOM 1025 C C . ASN A 1 127 ? 68.914 -25.279 -15.461 1.00 45.00 127 ASN A C 1
ATOM 1027 O O . ASN A 1 127 ? 68.913 -26.083 -14.526 1.00 45.00 127 ASN A O 1
ATOM 1031 N N . PRO A 1 128 ? 69.062 -25.695 -16.733 1.00 42.94 128 PRO A N 1
ATOM 1032 C CA . PRO A 1 128 ? 69.564 -27.024 -17.011 1.00 42.94 128 PRO A CA 1
ATOM 1033 C C . PRO A 1 128 ? 71.027 -27.080 -16.559 1.00 42.94 128 PRO A C 1
ATOM 1035 O O . PRO A 1 128 ? 71.883 -26.339 -17.042 1.00 42.94 128 PRO A O 1
ATOM 1038 N N . LEU A 1 129 ? 71.296 -27.973 -15.608 1.00 48.12 129 LEU A N 1
ATOM 1039 C CA . LEU A 1 129 ? 72.620 -28.517 -15.334 1.00 48.12 129 LEU A CA 1
ATOM 1040 C C . LEU A 1 129 ? 73.223 -29.020 -16.654 1.00 48.12 129 LEU A C 1
ATOM 1042 O O . LEU A 1 129 ? 72.934 -30.132 -17.084 1.00 48.12 129 LEU A O 1
ATOM 1046 N N . HIS A 1 130 ? 74.075 -28.223 -17.297 1.00 42.62 130 HIS A N 1
ATOM 1047 C CA . HIS A 1 130 ? 74.988 -28.746 -18.307 1.00 42.62 130 HIS A CA 1
ATOM 1048 C C . HIS A 1 130 ? 76.233 -29.278 -17.596 1.00 42.62 130 HIS A C 1
ATOM 1050 O O . HIS A 1 130 ? 77.261 -28.617 -17.486 1.00 42.62 130 HIS A O 1
ATOM 1056 N N . SER A 1 131 ? 76.124 -30.505 -17.092 1.00 46.03 131 SER A N 1
ATOM 1057 C CA . SER A 1 131 ? 77.271 -31.396 -16.968 1.00 46.03 131 SER A CA 1
ATOM 1058 C C . SER A 1 131 ? 77.370 -32.196 -18.262 1.00 46.03 131 SER A C 1
ATOM 1060 O O . SER A 1 131 ? 76.497 -33.021 -18.511 1.00 46.03 131 SER A O 1
ATOM 1062 N N . THR A 1 132 ? 78.405 -31.999 -19.077 1.00 37.97 132 THR A N 1
ATOM 1063 C CA . THR A 1 132 ? 79.009 -33.095 -19.856 1.00 37.97 132 THR A CA 1
ATOM 1064 C C . THR A 1 132 ? 80.453 -32.729 -20.187 1.00 37.97 132 THR A C 1
ATOM 1066 O O . THR A 1 132 ? 80.737 -31.682 -20.760 1.00 37.97 132 THR A O 1
ATOM 1069 N N . SER A 1 133 ? 81.330 -33.613 -19.732 1.00 42.03 133 SER A N 1
ATOM 1070 C CA . SER A 1 133 ? 82.776 -33.682 -19.896 1.00 42.03 133 SER A CA 1
ATOM 1071 C C . SER A 1 133 ? 83.228 -34.009 -21.331 1.00 42.03 133 SER A C 1
ATOM 1073 O O . SER A 1 133 ? 82.403 -34.363 -22.169 1.00 42.03 133 SER A O 1
ATOM 1075 N N . ALA A 1 134 ? 84.561 -34.047 -21.495 1.00 37.66 134 ALA A N 1
ATOM 1076 C CA . ALA A 1 134 ? 85.365 -34.631 -22.586 1.00 37.66 134 ALA A CA 1
ATOM 1077 C C . ALA A 1 134 ? 85.622 -33.714 -23.798 1.00 37.66 134 ALA A C 1
ATOM 1079 O O . ALA A 1 134 ? 84.717 -33.037 -24.258 1.00 37.66 134 ALA A O 1
ATOM 1080 N N . GLU A 1 135 ? 86.792 -33.657 -24.436 1.00 36.59 135 GLU A N 1
ATOM 1081 C CA . GLU A 1 135 ? 88.175 -34.109 -24.205 1.00 36.59 135 GLU A CA 1
ATOM 1082 C C . GLU A 1 135 ? 89.017 -33.531 -25.377 1.00 36.59 135 GLU A C 1
ATOM 1084 O O . GLU A 1 135 ? 88.475 -33.330 -26.460 1.00 36.59 135 GLU A O 1
ATOM 1089 N N . LEU A 1 136 ? 90.331 -33.373 -25.159 1.00 35.78 136 LEU A N 1
ATOM 1090 C CA . LEU A 1 136 ? 91.440 -33.400 -26.139 1.00 35.78 136 LEU A CA 1
ATOM 1091 C C . LEU A 1 136 ? 91.643 -32.247 -27.150 1.00 35.78 136 LEU A C 1
ATOM 1093 O O . LEU A 1 136 ? 90.775 -31.891 -27.944 1.00 35.78 136 LEU A O 1
ATOM 1097 N N . GLY A 1 137 ? 92.894 -31.765 -27.165 1.00 34.31 137 GLY A N 1
ATOM 1098 C CA . GLY A 1 137 ? 93.486 -30.825 -28.119 1.00 34.31 137 GLY A CA 1
ATOM 1099 C C . GLY A 1 137 ? 94.743 -30.180 -27.561 1.00 34.31 137 GLY A C 1
ATOM 1100 O O . GLY A 1 137 ? 94.624 -29.027 -27.100 1.00 34.31 137 GLY A O 1
#

InterPro domains:
  IPR037354 COMM domain-containing protein 2 [PTHR15857] (9-111)

Sequence (137 aa):
KHNHNHYNKFLKKGSNPKIYEGAARKLNVSSESVQHGVEGLMYLLTESSKLTISEVDFQDSVLVLGFSEELNALLLQLYLENRKEVRQILSKLAPSLPHYHNLEWRLDVQVRLSLSHSTLTDRLITNPLHSTSAELG

Organism: NCBI:txid1608454

Radius of gyration: 33.42 Å; chains: 1; bounding box: 112×60×46 Å